Protein AF-D1C3E7-F1 (afdb_monomer)

Structure (mmCIF, N/CA/C/O backbone):
data_AF-D1C3E7-F1
#
_entry.id   AF-D1C3E7-F1
#
loop_
_atom_site.group_PDB
_atom_site.id
_atom_site.type_symbol
_atom_site.label_atom_id
_atom_site.label_alt_id
_atom_site.label_comp_id
_atom_site.label_asym_id
_atom_site.label_entity_id
_atom_site.label_seq_id
_atom_site.pdbx_PDB_ins_code
_atom_site.Cartn_x
_atom_site.Cartn_y
_atom_site.Cartn_z
_atom_site.occupancy
_atom_site.B_iso_or_equiv
_atom_site.auth_seq_id
_atom_site.auth_comp_id
_atom_site.auth_asym_id
_atom_site.auth_atom_id
_atom_site.pdbx_PDB_model_num
ATOM 1 N N . MET A 1 1 ? 7.429 12.723 12.703 1.00 44.47 1 MET A N 1
ATOM 2 C CA . MET A 1 1 ? 6.409 11.827 13.281 1.00 44.47 1 MET A CA 1
ATOM 3 C C . MET A 1 1 ? 7.033 10.472 13.058 1.00 44.47 1 MET A C 1
ATOM 5 O O . MET A 1 1 ? 6.760 9.861 12.040 1.00 44.47 1 MET A O 1
ATOM 9 N N . ASP A 1 2 ? 8.025 10.147 13.886 1.00 43.97 2 ASP A N 1
ATOM 10 C CA . ASP A 1 2 ? 9.050 9.156 13.545 1.00 43.97 2 ASP A CA 1
ATOM 11 C C . ASP A 1 2 ? 9.026 8.100 14.650 1.00 43.97 2 ASP A C 1
ATOM 13 O O . ASP A 1 2 ? 9.839 8.122 15.572 1.00 43.97 2 ASP A O 1
ATOM 17 N N . ASP A 1 3 ? 8.005 7.246 14.600 1.00 56.59 3 ASP A N 1
ATOM 18 C CA . ASP A 1 3 ? 8.094 5.938 15.242 1.00 56.59 3 ASP A CA 1
ATOM 19 C C . ASP A 1 3 ? 9.006 5.049 14.389 1.00 56.59 3 ASP A C 1
ATOM 21 O O . ASP A 1 3 ? 9.203 5.308 13.197 1.00 56.59 3 ASP A O 1
ATOM 25 N N . ALA A 1 4 ? 9.618 4.042 15.017 1.00 61.97 4 ALA A N 1
ATOM 26 C CA . ALA A 1 4 ? 10.512 3.129 14.318 1.00 61.97 4 ALA A CA 1
ATOM 27 C C . ALA A 1 4 ? 9.782 2.490 13.117 1.00 61.97 4 ALA A C 1
ATOM 29 O O . ALA A 1 4 ? 8.613 2.115 13.261 1.00 61.97 4 ALA A O 1
ATOM 30 N N . PRO A 1 5 ? 10.441 2.387 11.948 1.00 69.69 5 PRO A N 1
ATOM 31 C CA . PRO A 1 5 ? 9.858 1.722 10.791 1.00 69.69 5 PRO A CA 1
ATOM 32 C C . PRO A 1 5 ? 9.530 0.267 11.133 1.00 69.69 5 PRO A C 1
ATOM 34 O O . PRO A 1 5 ? 10.167 -0.323 12.009 1.00 69.69 5 PRO A O 1
ATOM 37 N N . TYR A 1 6 ? 8.540 -0.299 10.441 1.00 81.50 6 TYR A N 1
ATOM 38 C CA . TYR A 1 6 ? 8.196 -1.711 10.598 1.00 81.50 6 TYR A CA 1
ATOM 39 C C . TYR A 1 6 ? 9.412 -2.611 10.371 1.00 81.50 6 TYR A C 1
ATOM 41 O O . TYR A 1 6 ? 10.232 -2.344 9.489 1.00 81.50 6 TYR A O 1
ATOM 49 N N . GLU A 1 7 ? 9.498 -3.709 11.117 1.00 88.69 7 GLU A N 1
ATOM 50 C CA . GLU A 1 7 ? 10.435 -4.779 10.775 1.00 88.69 7 GLU A CA 1
ATOM 51 C C . GLU A 1 7 ? 9.904 -5.604 9.588 1.00 88.69 7 GLU A C 1
ATOM 53 O O . GLU A 1 7 ? 8.696 -5.679 9.335 1.00 88.69 7 GLU A O 1
ATOM 58 N N . ASP A 1 8 ? 10.807 -6.235 8.833 1.00 90.94 8 ASP A N 1
ATOM 59 C CA . ASP A 1 8 ? 10.423 -7.097 7.712 1.00 90.94 8 ASP A CA 1
ATOM 60 C C . ASP A 1 8 ? 9.495 -8.232 8.180 1.00 90.94 8 ASP A C 1
ATOM 62 O O . ASP A 1 8 ? 9.775 -8.939 9.151 1.00 90.94 8 ASP A O 1
ATOM 66 N N . GLY A 1 9 ? 8.365 -8.401 7.493 1.00 91.12 9 GLY A N 1
ATOM 67 C CA . GLY A 1 9 ? 7.331 -9.371 7.848 1.00 91.12 9 GLY A CA 1
ATOM 68 C C . GLY A 1 9 ? 6.384 -8.936 8.973 1.00 91.12 9 GLY A C 1
ATOM 69 O O . GLY A 1 9 ? 5.426 -9.663 9.251 1.00 91.12 9 GLY A O 1
ATOM 70 N N . GLU A 1 10 ? 6.581 -7.771 9.597 1.00 92.69 10 GLU A N 1
ATOM 71 C CA . GLU A 1 10 ? 5.686 -7.286 10.649 1.00 92.69 10 GLU A CA 1
ATOM 72 C C . GLU A 1 10 ? 4.284 -6.968 10.088 1.00 92.69 10 GLU A C 1
ATOM 74 O O . GLU A 1 10 ? 4.160 -6.399 8.998 1.00 92.69 10 GLU A O 1
ATOM 79 N N . PRO A 1 11 ? 3.191 -7.317 10.793 1.00 93.69 11 PRO A N 1
ATOM 80 C CA . PRO A 1 11 ? 1.844 -6.931 10.387 1.00 93.69 11 PRO A CA 1
ATOM 81 C C . PRO A 1 11 ? 1.675 -5.408 10.343 1.00 93.69 11 PRO A C 1
ATOM 83 O O . PRO A 1 11 ? 1.891 -4.718 11.343 1.00 93.69 11 PRO A O 1
ATOM 86 N N . VAL A 1 12 ? 1.174 -4.892 9.217 1.00 91.88 12 VAL A N 1
ATOM 87 C CA . VAL A 1 12 ? 0.862 -3.466 9.049 1.00 91.88 12 VAL A CA 1
ATOM 88 C C . VAL A 1 12 ? -0.385 -3.124 9.860 1.00 91.88 12 VAL A C 1
ATOM 90 O O . VAL A 1 12 ? -1.517 -3.182 9.382 1.00 91.88 12 VAL A O 1
ATOM 93 N N . SER A 1 13 ? -0.170 -2.821 11.132 1.00 89.62 13 SER A N 1
ATOM 94 C CA . SER A 1 13 ? -1.194 -2.638 12.159 1.00 89.62 13 SER A CA 1
ATOM 95 C C . SER A 1 13 ? -1.418 -1.178 12.562 1.00 89.62 13 SER A C 1
ATOM 97 O O . SER A 1 13 ? -2.257 -0.918 13.415 1.00 89.62 13 SER A O 1
ATOM 99 N N . TRP A 1 14 ? -0.717 -0.211 11.972 1.00 86.12 14 TRP A N 1
ATOM 100 C CA . TRP A 1 14 ? -0.861 1.206 12.287 1.00 86.12 14 TRP A CA 1
ATOM 101 C C . TRP A 1 14 ? -2.133 1.772 11.663 1.00 86.12 14 TRP A C 1
ATOM 103 O O . TRP A 1 14 ? -2.460 1.505 10.505 1.00 86.12 14 TRP A O 1
ATOM 113 N N . TYR A 1 15 ? -2.827 2.598 12.437 1.00 85.06 15 TYR A N 1
ATOM 114 C CA . TYR A 1 15 ? -4.066 3.258 12.059 1.00 85.06 15 TYR A CA 1
ATOM 115 C C . TYR A 1 15 ? -3.946 4.757 12.223 1.00 85.06 15 TYR A C 1
ATOM 117 O O . TYR A 1 15 ? -3.524 5.254 13.262 1.00 85.06 15 TYR A O 1
ATOM 125 N N . LEU A 1 16 ? -4.422 5.483 11.227 1.00 82.31 16 LEU A N 1
ATOM 126 C CA . LEU A 1 16 ? -4.525 6.925 11.279 1.00 82.31 16 LEU A CA 1
ATOM 127 C C . LEU A 1 16 ? -5.990 7.295 11.580 1.00 82.31 16 LEU A C 1
ATOM 129 O O . LEU A 1 16 ? -6.882 7.082 10.755 1.00 82.31 16 LEU A O 1
ATOM 133 N N . VAL A 1 17 ? -6.250 7.809 12.789 1.00 75.38 17 VAL A N 1
ATOM 134 C CA . VAL A 1 17 ? -7.606 8.059 13.316 1.00 75.38 17 VAL A CA 1
ATOM 135 C C . VAL A 1 17 ? -7.853 9.517 13.685 1.00 75.38 17 VAL A C 1
ATOM 137 O O . VAL A 1 17 ? -6.964 10.229 14.158 1.00 75.38 17 VAL A O 1
ATOM 140 N N . LYS A 1 18 ? -9.096 9.975 13.483 1.00 68.38 18 LYS A N 1
ATOM 141 C CA . LYS A 1 18 ? -9.523 11.312 13.901 1.00 68.38 18 LYS A CA 1
ATOM 142 C C . LYS A 1 18 ? -9.995 11.208 15.338 1.00 68.38 18 LYS A C 1
ATOM 144 O O . LYS A 1 18 ? -11.033 10.603 15.594 1.00 68.38 18 LYS A O 1
ATOM 149 N N . ILE A 1 19 ? -9.253 11.799 16.265 1.00 65.31 19 ILE A N 1
ATOM 150 C CA . ILE A 1 19 ? -9.729 11.929 17.639 1.00 65.31 19 ILE A CA 1
ATOM 151 C C . ILE A 1 19 ? -10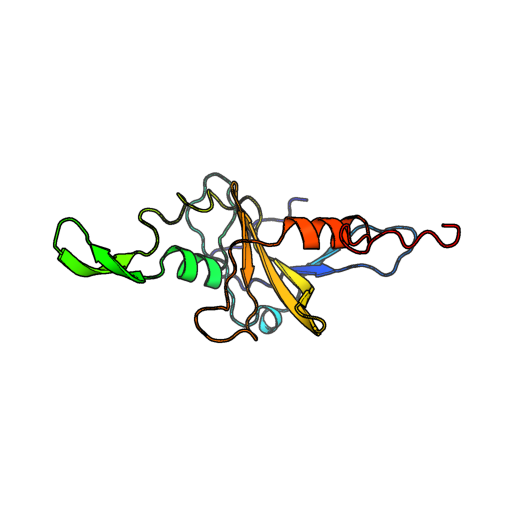.820 13.004 17.632 1.00 65.31 19 ILE A C 1
ATOM 153 O O . ILE A 1 19 ? -10.645 14.076 17.055 1.00 65.31 19 ILE A O 1
ATOM 157 N N . SER A 1 20 ? -11.977 12.711 18.224 1.00 58.59 20 SER A N 1
ATOM 158 C CA . SER A 1 20 ? -13.117 13.633 18.318 1.00 58.59 20 SER A CA 1
ATOM 159 C C . SER A 1 20 ? -12.897 14.716 19.383 1.00 58.59 20 SER A C 1
ATOM 161 O O . SER A 1 20 ? -13.806 15.023 20.152 1.00 58.59 20 SER A O 1
ATOM 163 N N . ASP A 1 21 ? -11.681 15.249 19.467 1.00 62.84 21 ASP A N 1
ATOM 164 C CA . ASP A 1 21 ? -11.326 16.360 20.336 1.00 62.84 21 ASP A CA 1
ATOM 165 C C . ASP A 1 21 ? -11.339 17.650 19.497 1.00 62.84 21 ASP A C 1
ATOM 167 O O . ASP A 1 21 ? -10.483 17.826 18.627 1.00 62.84 21 ASP A O 1
ATOM 171 N N . PRO A 1 22 ? -12.293 18.571 19.727 1.00 58.25 22 PRO A N 1
ATOM 172 C CA . PRO A 1 22 ? -12.361 19.839 19.003 1.00 58.25 22 PRO A CA 1
ATOM 173 C C . PRO A 1 22 ? -11.110 20.712 19.174 1.00 58.25 22 PRO A C 1
ATOM 175 O O . PRO A 1 22 ? -10.862 21.582 18.341 1.00 58.25 22 PRO A O 1
ATOM 178 N N . SER A 1 23 ? -10.334 20.504 20.243 1.00 62.72 23 SER A N 1
ATOM 179 C CA . SER A 1 23 ? -9.096 21.237 20.523 1.00 62.72 23 SER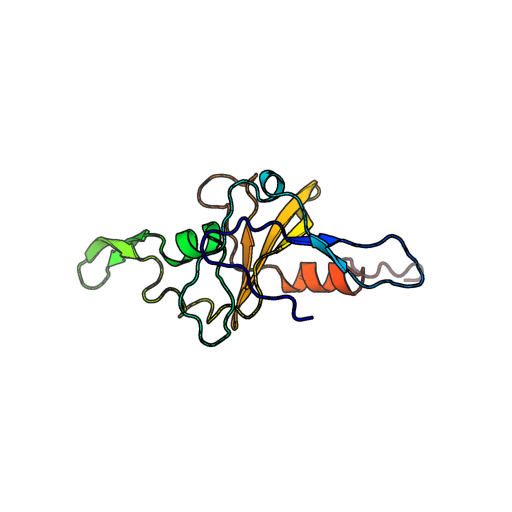 A CA 1
ATOM 180 C C . SER A 1 23 ? -7.866 20.640 19.832 1.00 62.72 23 SER A C 1
ATOM 182 O O . SER A 1 23 ? -6.853 21.324 19.690 1.00 62.72 23 SER A O 1
ATOM 184 N N . ASN A 1 24 ? -7.973 19.404 19.336 1.00 57.16 24 ASN A N 1
ATOM 185 C CA . ASN A 1 24 ? -6.938 18.729 18.567 1.00 57.16 24 ASN A CA 1
ATOM 186 C C . ASN A 1 24 ? -7.522 18.198 17.246 1.00 57.16 24 ASN A C 1
ATOM 188 O O . ASN A 1 24 ? -7.833 17.012 17.123 1.00 57.16 24 ASN A O 1
ATOM 192 N N . PRO A 1 25 ? -7.654 19.058 16.219 1.00 56.34 25 PRO A N 1
ATOM 193 C CA . PRO A 1 25 ? -8.181 18.655 14.918 1.00 56.34 25 PRO A CA 1
ATOM 194 C C . PRO A 1 25 ? -7.211 17.756 14.132 1.00 56.34 25 PRO A C 1
ATOM 196 O O . PRO A 1 25 ? -7.487 17.421 12.977 1.00 56.34 25 PRO A O 1
ATOM 199 N N . HIS A 1 26 ? -6.055 17.400 14.702 1.00 61.25 26 HIS A N 1
ATOM 200 C CA . HIS A 1 26 ? -5.059 16.589 14.029 1.00 61.25 26 HIS A CA 1
ATOM 201 C C . HIS A 1 26 ? -5.367 15.102 14.157 1.00 61.25 26 HIS A C 1
ATOM 203 O O . HIS A 1 26 ? -5.743 14.567 15.198 1.00 61.25 26 HIS A O 1
ATOM 209 N N . MET A 1 27 ? -5.189 14.427 13.033 1.00 67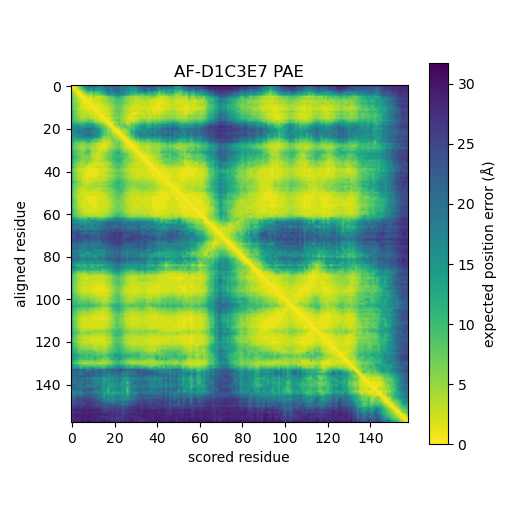.00 27 MET A N 1
ATOM 210 C CA . MET A 1 27 ? -5.253 12.985 12.956 1.00 67.00 27 MET A CA 1
ATOM 211 C C . MET A 1 27 ? -4.081 12.384 13.735 1.00 67.00 27 MET A C 1
ATOM 213 O O . MET A 1 27 ? -2.956 12.877 13.647 1.00 67.00 27 MET A O 1
ATOM 217 N N . THR A 1 28 ? -4.353 11.330 14.491 1.00 74.19 28 THR A N 1
ATOM 218 C CA . THR A 1 28 ? -3.375 10.677 15.359 1.00 74.19 28 THR A CA 1
ATOM 219 C C . THR A 1 28 ? -3.112 9.269 14.856 1.00 74.19 28 THR A C 1
ATOM 221 O O . THR A 1 28 ? -4.044 8.556 14.485 1.00 74.19 28 THR A O 1
ATOM 224 N N . MET A 1 29 ? -1.841 8.881 14.841 1.00 75.56 29 MET A N 1
ATOM 225 C CA . MET A 1 29 ? -1.445 7.499 14.605 1.00 75.56 29 MET A CA 1
ATOM 226 C C . MET A 1 29 ? -1.663 6.691 15.882 1.00 75.56 29 MET A C 1
ATOM 228 O O . MET A 1 29 ? -1.239 7.107 16.959 1.00 75.56 29 MET A O 1
ATOM 232 N N . ILE A 1 30 ? -2.339 5.555 15.766 1.00 81.50 30 ILE A N 1
ATOM 233 C CA . ILE A 1 30 ? -2.545 4.595 16.850 1.00 81.50 30 ILE A CA 1
ATOM 234 C C . ILE A 1 30 ? -2.150 3.203 16.369 1.00 81.50 30 ILE A C 1
ATOM 236 O O . ILE A 1 30 ? -2.398 2.846 15.215 1.00 81.50 30 ILE A O 1
ATOM 240 N N . SER A 1 31 ? -1.547 2.408 17.245 1.00 80.44 31 SER A N 1
ATOM 241 C CA . SER A 1 31 ? -1.260 1.012 16.940 1.00 80.44 31 SER A CA 1
ATOM 242 C C . SER A 1 31 ? -2.534 0.184 17.091 1.00 80.44 31 SER A C 1
ATOM 244 O O . SER A 1 31 ? -3.300 0.331 18.047 1.00 80.44 31 SER A O 1
ATOM 246 N N . GLY A 1 32 ? -2.793 -0.659 16.101 1.00 80.38 32 GLY A N 1
ATOM 247 C CA . GLY A 1 32 ? -3.844 -1.662 16.118 1.00 80.38 32 GLY A CA 1
ATOM 248 C C . GLY A 1 32 ? -3.320 -3.026 16.558 1.00 80.38 32 GLY A C 1
ATOM 249 O O . GLY A 1 32 ? -2.175 -3.200 16.965 1.00 80.38 32 GLY A O 1
ATOM 250 N N . THR A 1 33 ? -4.188 -4.021 16.450 1.00 82.19 33 THR A N 1
ATOM 251 C CA . THR A 1 33 ? -3.843 -5.437 16.624 1.00 82.19 33 THR A CA 1
ATOM 252 C C . THR A 1 33 ? -3.393 -6.049 15.291 1.00 82.19 33 THR A C 1
ATOM 254 O O . THR A 1 33 ? -3.841 -5.598 14.235 1.00 82.19 33 THR A O 1
ATOM 257 N N . PRO A 1 34 ? -2.564 -7.107 15.299 1.00 78.88 34 PRO A N 1
ATOM 258 C CA . PRO A 1 34 ? -2.157 -7.807 14.078 1.00 78.88 34 PRO A CA 1
ATOM 259 C C . PRO A 1 34 ? -3.318 -8.268 13.187 1.00 78.88 34 PRO A C 1
ATOM 261 O O . PRO A 1 34 ? -3.252 -8.119 11.971 1.00 78.88 34 PRO A O 1
ATOM 264 N N . ASP A 1 35 ? -4.423 -8.746 13.768 1.00 81.06 35 ASP A N 1
ATOM 265 C CA . ASP A 1 35 ? -5.603 -9.194 13.008 1.00 81.06 35 ASP A CA 1
ATOM 266 C C . ASP A 1 35 ? -6.232 -8.064 12.181 1.00 81.06 35 ASP A C 1
ATOM 268 O O . ASP A 1 35 ? -6.819 -8.275 11.116 1.00 81.06 35 ASP A O 1
ATOM 272 N N . GLN A 1 36 ? -6.079 -6.827 12.649 1.00 82.06 36 GLN A N 1
ATOM 273 C CA . GLN A 1 36 ? -6.557 -5.645 11.953 1.00 82.06 36 GLN A CA 1
ATOM 274 C C . GLN A 1 36 ? -5.678 -5.274 10.751 1.00 82.06 36 GLN A C 1
ATOM 276 O O . GLN A 1 36 ? -6.123 -4.472 9.935 1.00 82.06 36 GLN A O 1
ATOM 281 N N . ALA A 1 37 ? -4.493 -5.870 10.587 1.00 84.06 37 ALA A N 1
ATOM 282 C CA . ALA A 1 37 ? -3.660 -5.696 9.398 1.00 84.06 37 ALA A CA 1
ATOM 283 C C . ALA A 1 37 ? -4.232 -6.393 8.152 1.00 84.06 37 ALA A C 1
ATOM 285 O O . ALA A 1 37 ? -3.702 -6.225 7.060 1.00 84.06 37 ALA A O 1
ATOM 286 N N . GLN A 1 38 ? -5.299 -7.193 8.293 1.00 89.06 38 GLN A N 1
ATOM 287 C CA . GLN A 1 38 ? -5.956 -7.905 7.187 1.00 89.06 38 GLN A CA 1
ATOM 288 C C . GLN A 1 38 ? -4.992 -8.770 6.351 1.00 89.06 38 GLN A C 1
ATOM 290 O O . GLN A 1 38 ? -5.152 -8.905 5.140 1.00 89.06 38 GLN A O 1
ATOM 295 N N . GLY A 1 39 ? -3.978 -9.342 7.007 1.00 90.38 39 GLY A N 1
ATOM 296 C CA . GLY A 1 39 ? -2.945 -10.158 6.366 1.00 90.38 39 GLY A CA 1
ATOM 297 C C . GLY A 1 39 ? -1.863 -9.365 5.627 1.00 90.38 39 GLY A C 1
ATOM 298 O O . GLY A 1 39 ? -0.972 -9.979 5.050 1.00 90.38 39 GLY A O 1
ATOM 299 N N . VAL A 1 40 ? -1.906 -8.030 5.648 1.00 93.38 40 VAL A N 1
ATOM 300 C CA . VAL A 1 40 ? -0.861 -7.189 5.059 1.00 93.38 40 VAL A CA 1
ATOM 301 C C . VAL A 1 40 ? 0.336 -7.119 6.003 1.00 93.38 40 VAL A C 1
ATOM 303 O O . VAL A 1 40 ? 0.219 -6.659 7.138 1.00 93.38 40 VAL A O 1
ATOM 306 N N . THR A 1 41 ? 1.499 -7.532 5.513 1.00 95.38 41 THR A N 1
ATOM 307 C CA . THR A 1 41 ? 2.791 -7.385 6.198 1.00 95.38 41 THR A CA 1
ATOM 308 C C . THR A 1 41 ? 3.657 -6.308 5.553 1.00 95.38 41 THR A C 1
ATOM 310 O O . THR A 1 41 ? 3.437 -5.939 4.394 1.00 95.38 41 THR A O 1
ATOM 313 N N . ALA A 1 42 ? 4.627 -5.799 6.303 1.00 93.88 42 ALA A N 1
ATOM 314 C CA . ALA A 1 42 ? 5.701 -4.949 5.818 1.00 93.88 42 ALA A CA 1
ATOM 315 C C . ALA A 1 42 ? 6.768 -5.782 5.089 1.00 93.88 42 ALA A C 1
ATOM 317 O O . ALA A 1 42 ? 7.003 -6.940 5.433 1.00 93.88 42 ALA A O 1
ATOM 318 N N . VAL A 1 43 ? 7.385 -5.193 4.068 1.00 93.75 43 VAL A N 1
ATOM 319 C CA . VAL A 1 43 ? 8.472 -5.781 3.278 1.00 93.75 43 VAL A CA 1
ATOM 320 C C . VAL A 1 43 ? 9.645 -4.810 3.281 1.00 93.75 43 VAL A C 1
ATOM 322 O O . VAL A 1 43 ? 9.509 -3.678 2.802 1.00 93.75 43 VAL A O 1
ATOM 325 N N . ASP A 1 44 ? 10.799 -5.236 3.786 1.00 91.88 44 ASP A N 1
ATOM 326 C CA . ASP A 1 44 ? 12.038 -4.474 3.649 1.00 91.88 44 ASP A CA 1
ATOM 327 C C . ASP A 1 44 ? 12.585 -4.627 2.224 1.00 91.88 44 ASP A C 1
ATOM 329 O O . ASP A 1 44 ? 13.032 -5.689 1.788 1.00 91.88 44 ASP A O 1
ATOM 333 N N . VAL A 1 45 ? 12.526 -3.531 1.472 1.00 88.38 45 VAL A N 1
ATOM 334 C CA . VAL A 1 45 ? 13.005 -3.458 0.086 1.00 88.38 45 VAL A CA 1
ATOM 335 C C . VAL A 1 45 ? 14.419 -2.874 -0.017 1.00 88.38 45 VAL A C 1
ATOM 337 O O . VAL A 1 45 ? 14.890 -2.604 -1.123 1.00 88.38 45 VAL A O 1
ATOM 340 N N . GLY A 1 46 ? 15.086 -2.626 1.115 1.00 86.25 46 GLY A N 1
ATOM 341 C CA . GLY A 1 46 ? 16.384 -1.960 1.180 1.00 86.25 46 GLY A CA 1
ATOM 342 C C . GLY A 1 46 ? 16.323 -0.496 0.740 1.00 86.25 46 GLY A C 1
ATOM 343 O O . GLY A 1 46 ? 17.265 0.002 0.118 1.00 86.25 46 GLY A O 1
ATOM 344 N N . ALA A 1 47 ? 15.203 0.191 0.996 1.00 85.62 47 ALA A N 1
ATOM 345 C CA . ALA A 1 47 ? 15.019 1.578 0.584 1.00 85.62 47 ALA A CA 1
ATOM 346 C C . ALA A 1 47 ? 15.995 2.515 1.331 1.00 85.62 47 ALA A C 1
ATOM 348 O O . ALA A 1 47 ? 16.089 2.439 2.557 1.00 85.62 47 ALA A O 1
ATOM 349 N N . PRO A 1 48 ? 16.659 3.471 0.648 1.00 85.19 48 PRO A N 1
ATOM 350 C CA . PRO A 1 48 ? 17.522 4.464 1.304 1.00 85.19 48 PRO A CA 1
ATOM 351 C C . PRO A 1 48 ? 16.793 5.373 2.303 1.00 85.19 48 PRO A C 1
ATOM 353 O O . PRO A 1 48 ? 17.425 6.028 3.122 1.00 85.19 48 PRO A O 1
ATOM 356 N N . THR A 1 49 ? 15.468 5.445 2.204 1.00 82.31 49 THR A N 1
ATOM 357 C CA . THR A 1 49 ? 14.589 6.182 3.116 1.00 82.31 49 THR A CA 1
ATOM 358 C C . THR A 1 49 ? 14.292 5.416 4.406 1.00 82.31 49 THR A C 1
ATOM 360 O O . THR A 1 49 ? 13.663 5.976 5.295 1.00 82.31 49 THR A O 1
ATOM 363 N N . HIS A 1 50 ? 14.741 4.159 4.513 1.00 86.12 50 HIS A N 1
ATOM 364 C CA . HIS A 1 50 ? 14.531 3.267 5.656 1.00 86.12 50 HIS A CA 1
ATOM 365 C C . HIS A 1 50 ? 13.061 2.949 5.971 1.00 86.12 50 HIS A C 1
ATOM 367 O O . HIS A 1 50 ? 12.764 2.464 7.058 1.00 86.12 50 HIS A O 1
ATOM 373 N N . HIS A 1 51 ? 12.153 3.177 5.018 1.00 88.88 51 HIS A N 1
ATOM 374 C CA . HIS A 1 51 ? 10.765 2.734 5.113 1.00 88.88 51 HIS A CA 1
ATOM 375 C C . HIS A 1 51 ? 10.568 1.389 4.424 1.00 88.88 51 HIS A C 1
ATOM 377 O O . HIS A 1 51 ? 11.147 1.115 3.365 1.00 88.88 51 HIS A O 1
ATOM 383 N N . THR A 1 52 ? 9.687 0.582 4.999 1.00 92.56 52 THR A N 1
ATOM 384 C CA . THR A 1 52 ? 9.225 -0.667 4.388 1.00 92.56 52 THR A CA 1
ATOM 385 C C . THR A 1 52 ? 8.209 -0.390 3.285 1.00 92.56 52 THR A C 1
ATOM 387 O O . THR A 1 52 ? 7.735 0.732 3.125 1.00 92.56 52 THR A O 1
ATOM 390 N N . VAL A 1 53 ? 7.842 -1.402 2.501 1.00 92.69 53 VAL A N 1
ATOM 391 C CA . VAL A 1 53 ? 6.709 -1.358 1.563 1.00 92.69 53 VAL A CA 1
ATOM 392 C C . VAL A 1 53 ? 5.664 -2.368 2.015 1.00 92.69 53 VAL A C 1
ATOM 394 O O . VAL A 1 53 ? 6.010 -3.493 2.357 1.00 92.69 53 VAL A O 1
ATOM 397 N N . ALA A 1 54 ? 4.378 -2.015 2.005 1.00 94.56 54 ALA A N 1
ATOM 398 C CA . ALA A 1 54 ? 3.350 -3.017 2.282 1.00 94.56 54 ALA A CA 1
ATOM 399 C C . ALA A 1 54 ? 3.384 -4.135 1.228 1.00 94.56 54 ALA A C 1
ATOM 401 O O . ALA A 1 54 ? 3.410 -3.857 0.030 1.00 94.56 54 ALA A O 1
ATOM 402 N N . SER A 1 55 ? 3.300 -5.389 1.663 1.00 94.50 55 SER A N 1
ATOM 403 C CA . SER A 1 55 ? 3.269 -6.600 0.824 1.00 94.50 55 SER A CA 1
ATOM 404 C C . SER A 1 55 ? 2.353 -6.477 -0.394 1.00 94.50 55 SER A C 1
ATOM 406 O O . SER A 1 55 ? 2.796 -6.704 -1.514 1.00 94.50 55 SER A O 1
ATOM 408 N N . VAL A 1 56 ? 1.118 -6.005 -0.214 1.00 93.44 56 VAL A N 1
ATOM 409 C CA . VAL A 1 56 ? 0.155 -5.800 -1.315 1.00 93.44 56 VAL A CA 1
ATOM 410 C C . VAL A 1 56 ? 0.614 -4.764 -2.349 1.00 93.44 56 VAL A C 1
ATOM 412 O O . VAL A 1 56 ? 0.330 -4.899 -3.539 1.00 93.44 56 VAL A O 1
ATOM 415 N N . PHE A 1 57 ? 1.346 -3.731 -1.927 1.00 91.62 57 PHE A N 1
ATOM 416 C CA . PHE A 1 57 ? 1.939 -2.751 -2.838 1.00 91.62 57 PHE A CA 1
ATOM 417 C C . PHE A 1 57 ? 3.195 -3.302 -3.500 1.00 91.62 57 PHE A C 1
ATOM 419 O O . PHE A 1 57 ? 3.390 -3.087 -4.693 1.00 91.62 57 PHE A O 1
ATOM 426 N N . TRP A 1 58 ? 4.007 -4.062 -2.768 1.00 90.50 58 TRP A N 1
ATOM 427 C CA . TRP A 1 58 ? 5.173 -4.737 -3.322 1.00 90.50 58 TRP A CA 1
ATOM 428 C C . TRP A 1 58 ? 4.783 -5.744 -4.411 1.00 90.50 58 TRP A C 1
ATOM 430 O O . TRP A 1 58 ? 5.361 -5.729 -5.498 1.00 90.50 58 TRP A O 1
ATOM 440 N N . GLU A 1 59 ? 3.756 -6.559 -4.170 1.00 89.12 59 GLU A N 1
ATOM 441 C CA . GLU A 1 59 ? 3.169 -7.467 -5.161 1.00 89.12 59 GLU A CA 1
ATOM 442 C C . GLU A 1 59 ? 2.660 -6.705 -6.385 1.00 89.12 59 GLU A C 1
ATOM 444 O O . GLU A 1 59 ? 2.969 -7.072 -7.518 1.00 89.12 59 GLU A O 1
ATOM 449 N N . PHE A 1 60 ? 1.941 -5.599 -6.174 1.00 85.56 60 PHE A N 1
ATOM 450 C CA . PHE A 1 60 ? 1.454 -4.753 -7.260 1.00 85.56 60 PHE A CA 1
ATOM 451 C C . PHE A 1 60 ? 2.593 -4.150 -8.098 1.00 85.56 60 PHE A C 1
ATOM 453 O O . PHE A 1 60 ? 2.547 -4.191 -9.328 1.00 85.56 60 PHE A O 1
ATOM 460 N N . MET A 1 61 ? 3.647 -3.638 -7.463 1.00 83.50 61 MET A N 1
ATOM 461 C CA . MET A 1 61 ? 4.815 -3.072 -8.148 1.00 83.50 61 MET A CA 1
ATOM 462 C C . MET A 1 61 ? 5.622 -4.131 -8.915 1.00 83.50 61 MET A C 1
ATOM 464 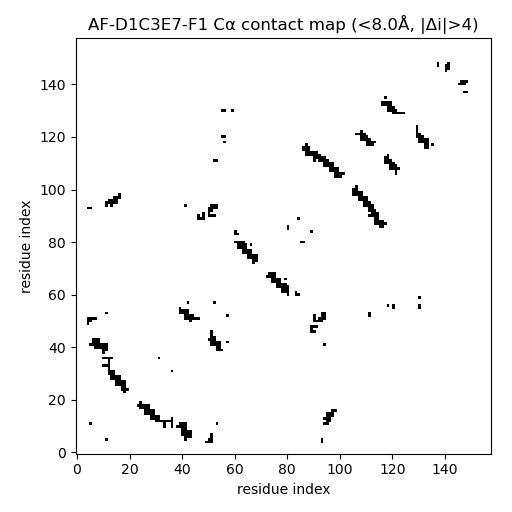O O . MET A 1 61 ? 6.292 -3.803 -9.893 1.00 83.50 61 MET A O 1
ATOM 468 N N . ASN A 1 62 ? 5.543 -5.398 -8.500 1.00 81.75 62 ASN A N 1
ATOM 469 C CA . ASN A 1 62 ? 6.182 -6.537 -9.166 1.00 81.75 62 ASN A CA 1
ATOM 470 C C . ASN A 1 62 ? 5.225 -7.329 -10.074 1.00 81.75 62 ASN A C 1
ATOM 472 O O . ASN A 1 62 ? 5.607 -8.381 -10.598 1.00 81.75 62 ASN A O 1
ATOM 476 N N . SER A 1 63 ? 3.998 -6.839 -10.269 1.00 78.88 63 SER A N 1
ATOM 477 C CA . SER A 1 63 ? 2.991 -7.530 -11.069 1.00 78.88 63 SER A CA 1
ATOM 478 C C . SER A 1 63 ? 3.419 -7.670 -12.532 1.00 78.88 63 SER A C 1
ATOM 480 O O . SER A 1 63 ? 4.090 -6.813 -13.121 1.00 78.88 63 SER A O 1
ATOM 482 N N . ARG A 1 64 ? 3.039 -8.807 -13.111 1.00 68.69 64 ARG A N 1
ATOM 483 C CA . ARG A 1 64 ? 3.242 -9.142 -14.520 1.00 68.69 64 ARG A CA 1
ATOM 484 C C . ARG A 1 64 ? 1.900 -9.188 -15.223 1.00 68.69 64 ARG A C 1
ATOM 486 O O . ARG A 1 64 ? 0.873 -9.432 -14.588 1.00 68.69 64 ARG A O 1
ATOM 493 N N . GLY A 1 65 ? 1.919 -8.944 -16.518 1.00 66.31 65 GLY A N 1
ATOM 494 C CA . GLY A 1 65 ? 0.746 -9.082 -17.350 1.00 66.31 65 GLY A CA 1
ATOM 495 C C . GLY A 1 65 ? 1.118 -9.157 -18.815 1.00 66.31 65 GLY A C 1
ATOM 496 O O . GLY A 1 65 ? 2.258 -8.928 -19.217 1.00 66.31 65 GLY A O 1
ATOM 497 N N . THR A 1 66 ? 0.115 -9.471 -19.622 1.00 63.50 66 THR A N 1
ATOM 498 C CA . THR A 1 66 ? 0.277 -9.534 -21.066 1.00 63.50 66 THR A CA 1
ATOM 499 C C . THR A 1 66 ? 0.465 -8.126 -21.624 1.00 63.50 66 THR A C 1
ATOM 501 O O . THR A 1 66 ? -0.467 -7.322 -21.638 1.00 63.50 66 THR A O 1
ATOM 504 N N . LEU A 1 67 ? 1.675 -7.838 -22.088 1.00 62.03 67 LEU A N 1
ATOM 505 C CA . LEU A 1 67 ? 2.022 -6.632 -22.825 1.00 62.03 67 LEU A CA 1
ATOM 506 C C . LEU A 1 67 ? 2.094 -6.963 -24.316 1.00 62.03 67 LEU A C 1
ATOM 508 O O . LEU A 1 67 ? 2.405 -8.087 -24.707 1.00 62.03 67 LEU A O 1
ATOM 512 N N . TYR A 1 68 ? 1.781 -5.985 -25.157 1.00 57.22 68 TYR A N 1
ATOM 513 C CA . TYR A 1 68 ? 2.018 -6.103 -26.590 1.00 57.22 68 TYR A CA 1
ATOM 514 C C . TYR A 1 68 ? 3.423 -5.575 -26.895 1.00 57.22 68 TYR A C 1
ATOM 516 O O . TYR A 1 68 ? 3.721 -4.418 -26.596 1.00 57.22 68 TYR A O 1
ATOM 524 N N . ASP A 1 69 ? 4.286 -6.434 -27.434 1.00 66.19 69 ASP A N 1
ATOM 525 C CA . ASP A 1 69 ? 5.630 -6.074 -27.882 1.00 66.19 69 ASP A CA 1
ATOM 526 C C . ASP A 1 69 ? 5.574 -5.680 -29.364 1.00 66.19 69 ASP A C 1
ATOM 528 O O . ASP A 1 69 ? 5.419 -6.532 -30.241 1.00 66.19 69 ASP A O 1
ATOM 532 N N . GLU A 1 70 ? 5.701 -4.381 -29.643 1.00 59.56 70 GLU A N 1
ATOM 533 C CA . GLU A 1 70 ? 5.685 -3.845 -31.011 1.00 59.56 70 GLU A CA 1
ATOM 534 C C . GLU A 1 70 ? 6.906 -4.272 -31.845 1.00 59.56 70 GLU A C 1
ATOM 536 O O . GLU A 1 70 ? 6.826 -4.308 -33.071 1.00 59.56 70 GLU A O 1
ATOM 541 N N . ALA A 1 71 ? 8.041 -4.601 -31.217 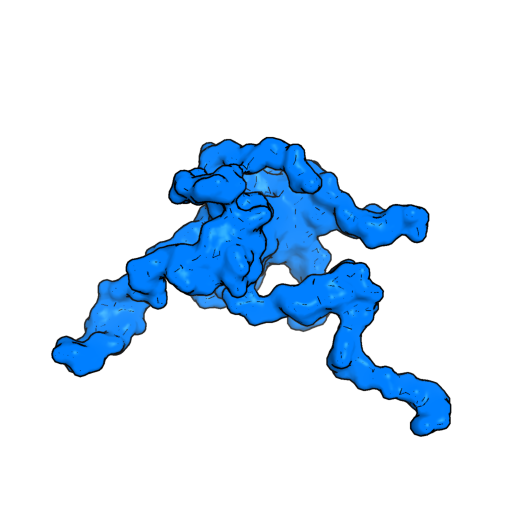1.00 70.44 71 ALA A N 1
ATOM 542 C CA . ALA A 1 71 ? 9.258 -5.005 -31.921 1.00 70.44 71 ALA A CA 1
ATOM 543 C C . ALA A 1 71 ? 9.227 -6.484 -32.332 1.00 70.44 71 ALA A C 1
ATOM 545 O O . ALA A 1 71 ? 9.823 -6.856 -33.346 1.00 70.44 71 ALA A O 1
ATOM 546 N N . ALA A 1 72 ? 8.542 -7.319 -31.550 1.00 70.62 72 ALA A N 1
ATOM 547 C CA . ALA A 1 72 ? 8.386 -8.747 -31.807 1.00 70.62 72 ALA A CA 1
ATOM 548 C C . ALA A 1 72 ? 7.017 -9.132 -32.411 1.00 70.62 72 ALA A C 1
ATOM 550 O O . ALA A 1 72 ? 6.818 -10.305 -32.722 1.00 70.62 72 ALA A O 1
ATOM 551 N N . ASP A 1 73 ? 6.100 -8.168 -32.578 1.00 74.69 73 ASP A N 1
ATOM 552 C CA . ASP A 1 73 ? 4.716 -8.336 -33.061 1.00 74.69 73 ASP A CA 1
ATOM 553 C C . ASP A 1 73 ? 3.967 -9.485 -32.361 1.00 74.69 73 ASP A C 1
ATOM 555 O O . ASP A 1 73 ? 3.312 -10.330 -32.975 1.00 74.69 73 ASP A O 1
ATOM 559 N N . GLN A 1 74 ? 4.113 -9.558 -31.038 1.00 69.38 74 GLN A N 1
ATOM 560 C CA . GLN A 1 74 ? 3.528 -10.623 -30.228 1.00 69.38 74 GLN A CA 1
ATOM 561 C C . GLN A 1 74 ? 3.113 -10.121 -28.847 1.00 69.38 74 GLN A C 1
ATOM 563 O O . GLN A 1 74 ? 3.667 -9.170 -28.296 1.00 69.38 74 GLN A O 1
ATOM 568 N N . TYR A 1 75 ? 2.141 -10.812 -28.260 1.00 70.19 75 TYR A N 1
ATOM 569 C CA . TYR A 1 75 ? 1.811 -10.653 -26.852 1.00 70.19 75 TYR A CA 1
ATOM 570 C C . TYR A 1 75 ? 2.830 -11.412 -26.002 1.00 70.19 75 TYR A C 1
ATOM 572 O O . TYR A 1 75 ? 2.982 -12.626 -26.150 1.00 70.19 75 TYR A O 1
ATOM 580 N N . VAL A 1 76 ? 3.507 -10.705 -25.104 1.00 66.94 76 VAL A N 1
ATOM 581 C CA . VAL A 1 76 ? 4.475 -11.269 -24.159 1.00 66.94 76 VAL A CA 1
ATOM 582 C C . VAL A 1 76 ? 3.946 -11.126 -22.738 1.00 66.94 76 VAL A C 1
ATOM 584 O O . VAL A 1 76 ? 3.357 -10.106 -22.385 1.00 66.94 76 VAL A O 1
ATOM 587 N N . ASP A 1 77 ? 4.129 -12.156 -21.914 1.00 67.75 77 ASP A N 1
ATOM 588 C CA . ASP A 1 77 ? 3.934 -12.023 -20.469 1.00 67.75 77 ASP A CA 1
ATOM 589 C C . ASP A 1 77 ? 5.202 -11.409 -19.874 1.00 67.75 77 ASP A C 1
ATOM 591 O O . ASP A 1 77 ? 6.245 -12.063 -19.808 1.00 67.75 77 ASP A O 1
ATOM 595 N N . ASP A 1 78 ? 5.129 -10.137 -19.495 1.00 64.75 78 ASP A N 1
ATOM 596 C CA . ASP A 1 78 ? 6.265 -9.405 -18.938 1.00 64.75 78 ASP A CA 1
ATOM 597 C C . ASP A 1 78 ? 5.823 -8.543 -17.745 1.00 64.75 78 ASP A C 1
ATOM 599 O O . ASP A 1 78 ? 4.643 -8.451 -17.391 1.00 64.75 78 ASP A O 1
ATOM 603 N N . ARG A 1 79 ? 6.783 -7.944 -17.045 1.00 62.28 79 ARG A N 1
ATOM 604 C CA . ARG A 1 79 ? 6.522 -7.032 -15.933 1.00 62.28 79 ARG A CA 1
ATOM 605 C C . ARG A 1 79 ? 5.754 -5.824 -16.445 1.00 62.28 79 ARG A C 1
ATOM 607 O O . ARG A 1 79 ? 6.222 -5.127 -17.340 1.00 62.28 79 ARG A O 1
ATOM 614 N N . LEU A 1 80 ? 4.639 -5.504 -15.787 1.00 61.28 80 LEU A N 1
ATOM 615 C CA . LEU A 1 80 ? 3.892 -4.273 -16.070 1.00 61.28 80 LEU A CA 1
ATOM 616 C C . LEU A 1 80 ? 4.746 -3.020 -15.806 1.00 61.28 80 LEU A C 1
ATOM 618 O O . LEU A 1 80 ? 4.476 -1.951 -16.349 1.00 61.28 80 LEU A O 1
ATOM 622 N N . TRP A 1 81 ? 5.807 -3.169 -15.006 1.00 62.03 81 TRP A N 1
ATOM 623 C CA . TRP A 1 81 ? 6.750 -2.118 -14.651 1.00 62.03 81 TRP A CA 1
ATOM 624 C C . TRP A 1 81 ? 8.189 -2.590 -14.898 1.00 62.03 81 TRP A C 1
ATOM 626 O O . TRP A 1 81 ? 8.676 -3.505 -14.232 1.00 62.03 81 TRP A O 1
ATOM 636 N N . ALA A 1 82 ? 8.907 -1.931 -15.815 1.00 53.50 82 ALA A N 1
ATOM 637 C CA . ALA A 1 82 ? 10.309 -2.253 -16.118 1.00 53.50 82 ALA A CA 1
ATOM 638 C C . ALA A 1 82 ? 11.236 -2.110 -14.890 1.00 53.50 82 ALA A C 1
ATOM 640 O O . ALA A 1 82 ? 12.228 -2.825 -14.756 1.00 53.50 82 ALA A O 1
ATOM 641 N N . ASN A 1 83 ? 10.890 -1.211 -13.963 1.00 62.34 83 ASN A N 1
ATOM 642 C CA . ASN A 1 83 ? 11.502 -1.102 -12.644 1.00 62.34 83 ASN A CA 1
ATOM 643 C C . ASN A 1 83 ? 10.410 -0.725 -11.618 1.00 62.34 83 ASN A C 1
ATOM 645 O O . ASN A 1 83 ? 9.724 0.279 -11.838 1.00 62.34 83 ASN A O 1
ATOM 649 N N . PRO A 1 84 ? 10.262 -1.480 -10.508 1.00 62.47 84 PRO A N 1
ATOM 650 C CA . PRO A 1 84 ? 9.238 -1.251 -9.484 1.00 62.47 84 PRO A CA 1
ATOM 651 C C . PRO A 1 84 ? 9.181 0.199 -8.988 1.00 62.47 84 PRO A C 1
ATOM 653 O O . PRO A 1 84 ? 8.104 0.754 -8.801 1.00 62.47 84 PRO A O 1
ATOM 656 N N . PHE A 1 85 ? 10.338 0.851 -8.849 1.00 65.44 85 PHE A N 1
ATOM 657 C CA . PHE A 1 85 ? 10.449 2.216 -8.333 1.00 65.44 85 PHE A CA 1
ATOM 658 C C . PHE A 1 85 ? 10.418 3.293 -9.420 1.00 65.44 85 PHE A C 1
ATOM 660 O O . PHE A 1 85 ? 10.343 4.477 -9.099 1.00 65.44 85 PHE A O 1
ATOM 667 N N . TYR A 1 86 ? 10.448 2.932 -10.705 1.00 64.81 86 TYR A N 1
ATOM 668 C CA . TYR A 1 86 ? 10.398 3.925 -11.783 1.00 64.81 86 TYR A CA 1
ATOM 669 C C . TYR A 1 86 ? 9.076 4.704 -11.774 1.00 64.81 86 TYR A C 1
ATOM 671 O O . TYR A 1 86 ? 9.064 5.915 -11.990 1.00 64.81 86 TYR A O 1
ATOM 679 N N . ALA A 1 87 ? 7.966 4.028 -11.462 1.00 64.12 87 ALA A N 1
ATOM 680 C CA . ALA A 1 87 ? 6.638 4.637 -11.451 1.00 64.12 87 ALA A CA 1
ATOM 681 C C . ALA A 1 87 ? 6.280 5.347 -10.129 1.00 64.12 87 ALA A C 1
ATOM 683 O O . ALA A 1 87 ? 5.523 6.322 -10.150 1.00 64.12 87 ALA A O 1
ATOM 684 N N . THR A 1 88 ? 6.803 4.881 -8.989 1.00 73.56 88 THR A N 1
ATOM 685 C CA . THR A 1 88 ? 6.422 5.359 -7.643 1.00 73.56 88 THR A CA 1
ATOM 686 C C . THR A 1 88 ? 7.537 6.103 -6.905 1.00 73.56 88 THR A C 1
ATOM 688 O O . THR A 1 88 ? 7.236 6.994 -6.117 1.00 73.56 88 THR A O 1
ATOM 691 N N . GLY A 1 89 ? 8.810 5.798 -7.173 1.00 82.75 89 GLY A N 1
ATOM 692 C CA . GLY A 1 89 ? 9.942 6.158 -6.311 1.00 82.75 89 GLY A CA 1
ATOM 693 C C . GLY A 1 89 ? 10.000 5.345 -5.014 1.00 82.75 89 GLY A C 1
ATOM 694 O O . GLY A 1 89 ? 9.185 4.441 -4.818 1.00 82.75 89 GLY A O 1
ATOM 695 N N . TYR A 1 90 ? 10.964 5.657 -4.143 1.00 86.12 90 TYR A N 1
ATOM 696 C CA . TYR A 1 90 ? 11.120 4.984 -2.845 1.00 86.12 90 TYR A CA 1
ATOM 697 C C . TYR A 1 90 ? 9.979 5.325 -1.870 1.00 86.12 90 TYR A C 1
ATOM 699 O O . TYR A 1 90 ? 9.384 6.403 -1.980 1.00 86.12 90 TYR A O 1
ATOM 707 N N . PRO A 1 91 ? 9.639 4.424 -0.928 1.00 88.56 91 PRO A N 1
ATOM 708 C CA . PRO A 1 91 ? 8.665 4.730 0.118 1.00 88.56 91 PRO A CA 1
ATOM 709 C C . PRO A 1 91 ? 9.171 5.892 0.980 1.00 88.56 91 PRO A C 1
ATOM 711 O O . PRO A 1 91 ? 10.339 5.923 1.349 1.00 88.56 91 PRO A O 1
ATOM 714 N N . ILE A 1 92 ? 8.309 6.855 1.297 1.00 87.94 92 ILE A N 1
ATOM 715 C CA . ILE A 1 92 ? 8.616 7.987 2.199 1.00 87.94 92 ILE A CA 1
ATOM 716 C C . ILE A 1 92 ? 7.777 7.948 3.482 1.00 87.94 92 ILE A C 1
ATOM 718 O O . ILE A 1 92 ? 7.877 8.835 4.324 1.00 87.94 92 ILE A O 1
ATOM 722 N N . THR A 1 93 ? 6.908 6.945 3.597 1.00 87.38 93 THR A N 1
ATOM 723 C CA . THR A 1 93 ? 6.185 6.584 4.812 1.00 87.38 93 THR A CA 1
ATOM 724 C C . THR A 1 93 ? 6.136 5.068 4.897 1.00 87.38 93 THR A C 1
ATOM 726 O O . THR A 1 93 ? 6.091 4.393 3.864 1.00 87.38 93 THR A O 1
ATOM 729 N N . ASP A 1 94 ? 6.013 4.530 6.104 1.00 89.00 94 ASP A N 1
ATOM 730 C CA . ASP A 1 94 ? 5.448 3.196 6.272 1.00 89.00 94 ASP A CA 1
ATOM 731 C C . ASP A 1 94 ? 3.951 3.206 5.925 1.00 89.00 94 ASP A C 1
ATOM 733 O O . ASP A 1 94 ? 3.318 4.264 5.801 1.00 89.00 94 ASP A O 1
ATOM 737 N N . ALA A 1 95 ? 3.392 2.024 5.682 1.00 90.88 95 ALA A N 1
ATOM 738 C CA . ALA A 1 95 ? 1.987 1.888 5.334 1.00 90.88 95 ALA A CA 1
ATOM 739 C C . ALA A 1 95 ? 1.094 1.982 6.578 1.00 90.88 95 ALA A C 1
ATOM 741 O O . ALA A 1 95 ? 1.464 1.545 7.664 1.00 90.88 95 ALA A O 1
ATOM 742 N N . TYR A 1 96 ? -0.102 2.541 6.424 1.00 89.50 96 TYR A N 1
ATOM 743 C CA . TYR A 1 96 ? -1.056 2.687 7.520 1.00 89.50 96 TYR A CA 1
ATOM 744 C C . TYR A 1 96 ? -2.495 2.591 7.024 1.00 89.50 96 TYR A C 1
ATOM 746 O O . TYR A 1 96 ? -2.816 2.914 5.878 1.00 89.50 96 TYR A O 1
ATOM 754 N N . TRP A 1 97 ? -3.386 2.154 7.904 1.00 89.81 97 TRP A N 1
ATOM 755 C CA . TRP A 1 97 ? -4.806 2.024 7.620 1.00 89.81 97 TRP A CA 1
ATOM 756 C C . TRP A 1 97 ? -5.567 3.301 7.956 1.00 89.81 97 TRP A C 1
ATOM 758 O O . TRP A 1 97 ? -5.380 3.907 9.013 1.00 89.81 97 TRP A O 1
ATOM 768 N N . ILE A 1 98 ? -6.494 3.671 7.079 1.00 84.81 98 ILE A N 1
ATOM 769 C CA . ILE A 1 98 ? -7.470 4.737 7.302 1.00 84.81 98 ILE A CA 1
ATOM 770 C C . ILE A 1 98 ? -8.878 4.201 7.076 1.00 84.81 98 ILE A C 1
ATOM 772 O O . ILE A 1 98 ? -9.080 3.245 6.329 1.00 84.81 98 ILE A O 1
ATOM 776 N N . ASN A 1 99 ? -9.871 4.860 7.665 1.00 83.19 99 ASN A N 1
ATOM 777 C CA . ASN A 1 99 ? -11.257 4.687 7.249 1.00 83.19 99 ASN A CA 1
ATOM 778 C C . ASN A 1 99 ? -11.712 5.974 6.547 1.00 83.19 99 ASN A C 1
ATOM 780 O O . ASN A 1 99 ? -11.658 7.062 7.129 1.00 83.19 99 ASN A O 1
ATOM 784 N N . THR A 1 100 ? -12.138 5.860 5.293 1.00 74.94 100 THR A N 1
ATOM 785 C CA . THR A 1 100 ? -12.530 6.992 4.447 1.00 74.94 100 THR A CA 1
ATOM 786 C C . THR A 1 100 ? -13.722 6.629 3.572 1.00 74.94 100 THR A C 1
ATOM 788 O O . THR A 1 100 ? -14.073 5.463 3.435 1.00 74.94 100 THR A O 1
ATOM 791 N N . TRP A 1 101 ? -14.365 7.625 2.976 1.00 73.19 101 TRP A N 1
ATOM 792 C CA . TRP A 1 101 ? -15.452 7.386 2.034 1.00 73.19 101 TRP A CA 1
ATOM 793 C C . TRP A 1 101 ? -14.887 7.024 0.660 1.00 73.19 101 TRP A C 1
ATOM 795 O O . TRP A 1 101 ? -14.169 7.822 0.059 1.00 73.19 101 TRP A O 1
ATOM 805 N N . VAL A 1 102 ? -15.249 5.847 0.155 1.00 73.12 102 VAL A N 1
ATOM 806 C CA . VAL A 1 102 ? -14.950 5.373 -1.202 1.00 73.12 102 VAL A CA 1
ATOM 807 C C . VAL A 1 102 ? -16.286 5.115 -1.886 1.00 73.12 102 VAL A C 1
ATOM 809 O O . VAL A 1 102 ? -17.095 4.345 -1.384 1.00 73.12 102 VAL A O 1
ATOM 812 N N . THR A 1 103 ? -16.571 5.815 -2.987 1.00 73.31 103 THR A N 1
ATOM 813 C CA . THR A 1 103 ? -17.838 5.672 -3.743 1.00 73.31 103 THR A CA 1
ATOM 814 C C . THR A 1 103 ? -19.104 5.797 -2.869 1.00 73.31 103 THR A C 1
ATOM 816 O O . THR A 1 103 ? -20.130 5.181 -3.132 1.00 73.31 103 THR A O 1
ATOM 819 N N . GLY A 1 104 ? -19.051 6.614 -1.811 1.00 73.62 104 GLY A N 1
ATOM 820 C CA . GLY A 1 104 ? -20.182 6.811 -0.896 1.00 73.62 104 GLY A CA 1
ATOM 821 C C . GLY A 1 104 ? -20.338 5.740 0.189 1.00 73.62 104 GLY A C 1
ATOM 822 O O . GLY A 1 104 ? -21.315 5.792 0.928 1.00 73.62 104 GLY A O 1
ATOM 823 N N . GLU A 1 105 ? -19.372 4.833 0.348 1.00 76.44 105 GLU A N 1
ATOM 824 C CA . GLU A 1 105 ? -19.316 3.860 1.442 1.00 76.44 105 GLU A CA 1
ATOM 825 C C . GLU A 1 105 ? -18.105 4.116 2.347 1.00 76.44 105 GLU A C 1
ATOM 827 O O . GLU A 1 105 ? -16.984 4.340 1.878 1.00 76.44 105 GLU A O 1
ATOM 832 N N . TYR A 1 106 ? -18.320 4.086 3.664 1.00 79.88 106 TYR A N 1
ATOM 833 C CA . TYR A 1 106 ? -17.238 4.234 4.631 1.00 79.88 106 TYR A CA 1
ATOM 834 C C . TYR A 1 106 ? -16.398 2.955 4.675 1.00 79.88 106 TYR A C 1
ATOM 836 O O . TYR A 1 106 ? -16.811 1.934 5.218 1.00 79.88 106 TYR A O 1
ATOM 844 N N . THR A 1 107 ? -15.213 3.029 4.081 1.00 81.12 107 THR A N 1
ATOM 845 C CA . THR A 1 107 ? -14.381 1.886 3.720 1.00 81.12 107 THR A CA 1
ATOM 846 C C . THR A 1 107 ? -13.012 1.990 4.376 1.00 81.12 107 THR A C 1
ATOM 848 O O . THR A 1 107 ? -12.428 3.073 4.489 1.00 81.12 107 THR A O 1
ATOM 851 N N . ARG A 1 108 ? -12.480 0.842 4.799 1.00 86.94 108 ARG A N 1
ATOM 852 C CA . ARG A 1 108 ? -11.102 0.733 5.272 1.00 86.94 108 ARG A CA 1
ATOM 853 C C . ARG A 1 108 ? -10.146 0.627 4.088 1.00 86.94 108 ARG A C 1
ATOM 855 O O . ARG A 1 108 ? -10.292 -0.266 3.258 1.00 86.94 108 ARG A O 1
ATOM 862 N N . VAL A 1 109 ? -9.164 1.518 4.053 1.00 88.19 109 VAL A N 1
ATOM 863 C CA . VAL A 1 109 ? -8.190 1.646 2.968 1.00 88.19 109 VAL A CA 1
ATOM 864 C C . VAL A 1 109 ? -6.793 1.693 3.568 1.00 88.19 109 VAL A C 1
ATOM 866 O O . VAL A 1 109 ? -6.546 2.442 4.513 1.00 88.19 109 VAL A O 1
ATOM 869 N N . LEU A 1 110 ? -5.879 0.895 3.031 1.00 91.38 110 LEU A N 1
ATOM 870 C CA . LEU A 1 110 ? -4.460 0.997 3.346 1.00 91.38 110 LEU A CA 1
ATOM 871 C C . LEU A 1 110 ? -3.841 2.084 2.473 1.00 91.38 110 LEU A C 1
ATOM 873 O O . LEU A 1 110 ? -4.112 2.133 1.274 1.00 91.38 110 LEU A O 1
ATOM 877 N N . VAL A 1 111 ? -2.999 2.930 3.053 1.00 89.88 111 VAL A N 1
ATOM 878 C CA . VAL A 1 111 ? -2.323 4.028 2.362 1.00 89.88 111 VAL A CA 1
ATOM 879 C C . VAL A 1 111 ? -0.825 3.923 2.594 1.00 89.88 111 VAL A C 1
ATOM 881 O O . VAL A 1 111 ? -0.378 3.669 3.710 1.00 89.88 111 VAL A O 1
ATOM 884 N N . GLN A 1 112 ? -0.047 4.159 1.543 1.00 90.12 112 GLN A N 1
ATOM 885 C CA . GLN A 1 112 ? 1.390 4.374 1.657 1.00 90.12 112 GLN A CA 1
ATOM 886 C C . GLN A 1 112 ? 1.846 5.426 0.655 1.00 90.12 112 GLN A C 1
ATOM 888 O O . GLN A 1 112 ? 1.425 5.406 -0.503 1.00 90.12 112 GLN A O 1
ATOM 893 N N . CYS A 1 113 ? 2.711 6.341 1.086 1.00 87.31 113 CYS A N 1
ATOM 894 C CA . CYS A 1 113 ? 3.263 7.366 0.216 1.00 87.31 113 CYS A CA 1
ATOM 895 C C . CYS A 1 113 ? 4.696 7.042 -0.206 1.00 87.31 113 CYS A C 1
ATOM 897 O O . CYS A 1 113 ? 5.533 6.621 0.589 1.00 87.31 113 CYS A O 1
ATOM 899 N N . PHE A 1 114 ? 4.960 7.279 -1.486 1.00 87.25 114 PHE A N 1
ATOM 900 C CA . PHE A 1 114 ? 6.250 7.159 -2.149 1.00 87.25 114 PHE A CA 1
ATOM 901 C C . PHE A 1 114 ? 6.625 8.522 -2.739 1.00 87.25 114 PHE A C 1
ATOM 903 O O . PHE A 1 114 ? 5.778 9.411 -2.848 1.00 87.25 114 PHE A O 1
ATOM 910 N N . GLU A 1 115 ? 7.875 8.692 -3.164 1.00 84.06 115 GLU A N 1
ATOM 911 C CA . GLU A 1 115 ? 8.386 9.970 -3.690 1.00 84.06 115 GLU A CA 1
ATOM 912 C C . GLU A 1 115 ? 7.519 10.588 -4.805 1.00 84.06 115 GLU A C 1
ATOM 914 O O . GLU A 1 115 ? 7.455 11.809 -4.928 1.00 84.06 115 GLU A O 1
ATOM 919 N N . ARG A 1 116 ? 6.876 9.767 -5.650 1.00 82.50 116 ARG A N 1
ATOM 920 C CA . ARG A 1 116 ? 6.125 10.229 -6.835 1.00 82.50 116 ARG A CA 1
ATOM 921 C C . ARG A 1 116 ? 4.622 9.999 -6.743 1.00 82.50 116 ARG A C 1
ATOM 923 O O . ARG A 1 116 ? 3.874 10.638 -7.481 1.00 82.50 116 ARG A O 1
ATOM 930 N N . ARG A 1 117 ? 4.165 9.064 -5.907 1.00 82.25 117 ARG A N 1
ATOM 931 C CA . ARG A 1 117 ? 2.751 8.668 -5.792 1.00 82.25 117 ARG A CA 1
ATOM 932 C C . ARG A 1 117 ? 2.464 8.158 -4.389 1.00 82.25 117 ARG A C 1
ATOM 934 O O . ARG A 1 117 ? 3.321 7.528 -3.788 1.00 82.25 117 ARG A O 1
ATOM 941 N N . CYS A 1 118 ? 1.239 8.334 -3.910 1.00 84.88 118 CYS A N 1
ATOM 942 C CA . CYS A 1 118 ? 0.732 7.473 -2.847 1.00 84.88 118 CYS A CA 1
ATOM 943 C C . CYS A 1 118 ? -0.093 6.348 -3.485 1.00 84.88 118 CYS A C 1
ATOM 945 O O . CYS A 1 118 ? -0.773 6.567 -4.493 1.00 84.88 118 CYS A O 1
ATOM 947 N N . LEU A 1 119 ? 0.009 5.149 -2.926 1.00 87.81 119 LEU A N 1
ATOM 948 C CA . LEU A 1 119 ? -0.786 3.992 -3.308 1.00 87.81 119 LEU A CA 1
ATOM 949 C C . LEU A 1 119 ? -1.870 3.764 -2.262 1.00 87.81 119 LEU A C 1
ATOM 951 O O . LEU A 1 119 ? -1.652 3.983 -1.067 1.00 87.81 119 LEU A O 1
ATOM 955 N N . THR A 1 120 ? -3.033 3.319 -2.725 1.00 89.19 120 THR A N 1
ATOM 956 C CA . THR A 1 120 ? -4.137 2.906 -1.859 1.00 89.19 120 THR A CA 1
ATOM 957 C C . THR A 1 120 ? -4.528 1.470 -2.143 1.00 89.19 120 THR A C 1
ATOM 959 O O . THR A 1 120 ? -4.604 1.084 -3.309 1.00 89.19 120 THR A O 1
ATOM 962 N N . TYR A 1 121 ? -4.788 0.691 -1.094 1.00 89.94 121 TYR A N 1
ATOM 963 C CA . TYR A 1 121 ? -5.297 -0.672 -1.196 1.00 89.94 121 TYR A CA 1
ATOM 964 C C . TYR A 1 121 ? -6.653 -0.800 -0.503 1.00 89.94 121 TYR A C 1
ATOM 966 O O . TYR A 1 121 ? -6.782 -0.537 0.695 1.00 89.94 121 TYR A O 1
ATOM 974 N N . THR A 1 122 ? -7.651 -1.227 -1.274 1.00 90.06 122 THR A N 1
ATOM 975 C CA . THR A 1 122 ? -9.024 -1.461 -0.824 1.00 90.06 122 THR A CA 1
ATOM 976 C C . THR A 1 122 ? -9.351 -2.947 -1.006 1.00 90.06 122 THR A C 1
ATOM 978 O O . THR A 1 122 ? -9.687 -3.369 -2.114 1.00 90.06 122 THR A O 1
ATOM 981 N N . PRO A 1 123 ? -9.255 -3.772 0.051 1.00 86.69 123 PRO A N 1
ATOM 982 C CA . PRO A 1 123 ? -9.440 -5.222 -0.054 1.00 86.69 123 PRO A CA 1
ATOM 983 C C . PRO A 1 123 ? -10.834 -5.650 -0.530 1.00 86.69 123 PRO A C 1
ATOM 985 O O . PRO A 1 123 ? -10.975 -6.743 -1.075 1.00 86.69 123 PRO A O 1
ATOM 988 N N . SER A 1 124 ? -11.854 -4.804 -0.342 1.00 84.06 124 SER A N 1
ATOM 989 C CA . SER A 1 124 ? -13.221 -5.043 -0.821 1.00 84.06 124 SER A CA 1
ATOM 990 C C . SER A 1 124 ? -13.398 -4.822 -2.328 1.00 84.06 124 SER A C 1
ATOM 992 O O . SER A 1 124 ? -14.424 -5.225 -2.877 1.00 84.06 124 SER A O 1
ATOM 994 N N . ASN A 1 125 ? -12.425 -4.217 -3.019 1.00 81.50 125 ASN A N 1
ATOM 995 C CA . ASN A 1 125 ? -12.494 -4.051 -4.468 1.00 81.50 125 ASN A CA 1
ATOM 996 C C . ASN A 1 125 ? -12.327 -5.404 -5.195 1.00 81.50 125 ASN A C 1
ATOM 998 O O . ASN A 1 125 ? -11.661 -6.311 -4.686 1.00 81.50 125 ASN A O 1
ATOM 1002 N N . PRO A 1 126 ? -12.868 -5.541 -6.422 1.00 78.38 126 PRO A N 1
ATOM 1003 C CA . PRO A 1 126 ? -12.653 -6.723 -7.255 1.00 78.38 126 PRO A CA 1
ATOM 1004 C C . PRO A 1 126 ? -11.167 -7.003 -7.513 1.00 78.38 126 PRO A C 1
ATOM 1006 O O . PRO A 1 126 ? -10.365 -6.071 -7.623 1.00 78.38 126 PRO A O 1
ATOM 1009 N N . ASP A 1 127 ? -10.813 -8.281 -7.672 1.00 74.81 127 ASP A N 1
ATOM 1010 C CA . ASP A 1 127 ? -9.444 -8.695 -7.997 1.00 74.81 127 ASP A CA 1
ATOM 1011 C C . ASP A 1 127 ? -8.917 -7.967 -9.245 1.00 74.81 127 ASP A C 1
ATOM 1013 O O . ASP A 1 127 ? -9.653 -7.695 -10.196 1.00 74.81 127 ASP A O 1
ATOM 1017 N N . GLY A 1 128 ? -7.643 -7.573 -9.204 1.00 70.38 128 GLY A N 1
ATOM 1018 C CA . GLY A 1 128 ? -7.020 -6.720 -10.224 1.00 70.38 128 GLY A CA 1
ATOM 1019 C C . GLY A 1 128 ? -7.329 -5.218 -10.106 1.00 70.38 128 GLY A C 1
ATOM 1020 O O . GLY A 1 128 ? -6.704 -4.428 -10.804 1.00 70.38 128 GLY A O 1
ATOM 1021 N N . ARG A 1 129 ? -8.242 -4.795 -9.215 1.00 72.56 129 ARG A N 1
ATOM 1022 C CA . ARG A 1 129 ? -8.569 -3.37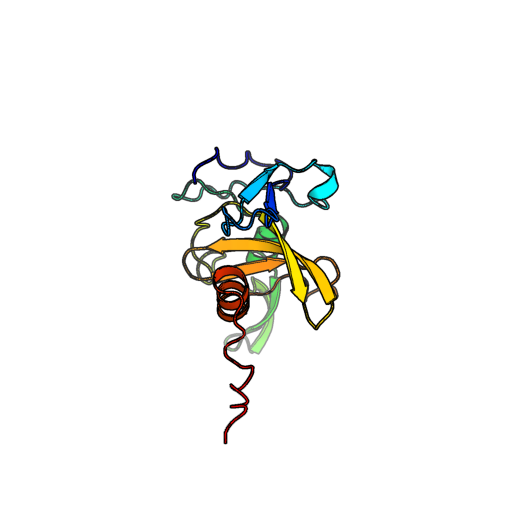6 -8.931 1.00 72.56 129 ARG A CA 1
ATOM 1023 C C . ARG A 1 129 ? -8.435 -2.996 -7.453 1.00 72.56 129 ARG A C 1
ATOM 1025 O O . ARG A 1 129 ? -8.992 -1.999 -7.003 1.00 72.56 129 ARG A O 1
ATOM 1032 N N . LYS A 1 130 ? -7.720 -3.811 -6.679 1.00 84.31 130 LYS A N 1
ATOM 1033 C CA . LYS A 1 130 ? -7.525 -3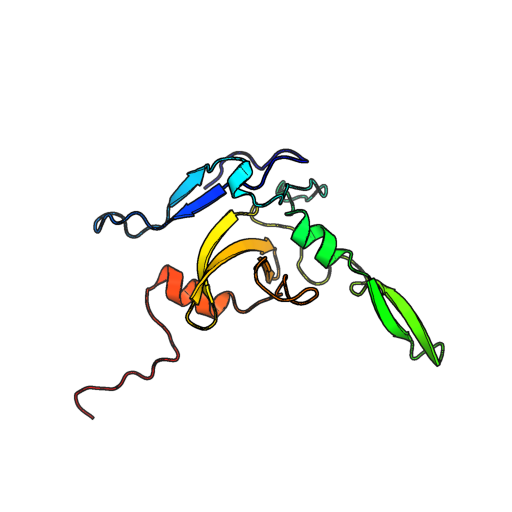.585 -5.242 1.00 84.31 130 LYS A CA 1
ATOM 1034 C C . LYS A 1 130 ? -6.499 -2.505 -4.935 1.00 84.31 130 LYS A C 1
ATOM 1036 O O . LYS A 1 130 ? -6.633 -1.862 -3.904 1.00 84.31 130 LYS A O 1
ATOM 1041 N N . VAL A 1 131 ? -5.507 -2.308 -5.805 1.00 81.44 131 VAL A N 1
ATOM 1042 C CA . VAL A 1 131 ? -4.480 -1.270 -5.655 1.00 81.44 131 VAL A CA 1
ATOM 1043 C C . VAL A 1 131 ? -4.716 -0.171 -6.679 1.00 81.44 131 VAL A C 1
ATOM 1045 O O . VAL A 1 131 ? -4.843 -0.443 -7.872 1.00 81.44 131 VAL A O 1
ATOM 1048 N N . GLU A 1 132 ? -4.744 1.073 -6.215 1.00 80.31 132 GLU A N 1
ATOM 1049 C CA . GLU A 1 132 ? -4.930 2.247 -7.060 1.00 80.31 132 GLU A CA 1
ATOM 1050 C C . GLU A 1 132 ? -3.739 3.200 -6.929 1.00 80.31 132 GLU A C 1
ATOM 1052 O O . GLU A 1 132 ? -3.291 3.545 -5.833 1.00 80.31 132 GLU A O 1
ATOM 1057 N N . MET A 1 133 ? -3.235 3.651 -8.080 1.00 68.81 133 MET A N 1
ATOM 1058 C CA . MET A 1 133 ? -2.128 4.603 -8.195 1.00 68.81 133 MET A CA 1
ATOM 1059 C C . MET A 1 133 ? -2.645 6.043 -8.322 1.00 68.81 133 MET A C 1
ATOM 1061 O O . MET A 1 133 ? -2.212 6.780 -9.209 1.00 68.81 133 MET A O 1
ATOM 1065 N N . GLY A 1 134 ? -3.574 6.436 -7.449 1.00 60.34 134 GLY A N 1
ATOM 1066 C CA . GLY A 1 134 ? -3.885 7.841 -7.192 1.00 60.34 134 GLY A CA 1
ATOM 1067 C C . GLY A 1 134 ? -5.299 8.320 -7.527 1.00 60.34 134 GLY A C 1
ATOM 1068 O O . GLY A 1 134 ? -5.633 8.549 -8.683 1.00 60.34 134 GLY A O 1
ATOM 1069 N N . ASN A 1 135 ? -6.024 8.696 -6.468 1.00 54.44 135 ASN A N 1
ATOM 1070 C CA . ASN A 1 135 ? -6.725 9.985 -6.399 1.00 54.44 135 ASN A CA 1
ATOM 1071 C C . ASN A 1 135 ? -6.529 10.649 -5.009 1.00 54.44 135 ASN A C 1
ATOM 1073 O O . ASN A 1 135 ? -7.421 11.294 -4.457 1.00 54.44 135 ASN A O 1
ATOM 1077 N N . ILE A 1 136 ? -5.337 10.466 -4.406 1.00 60.16 136 ILE A N 1
ATOM 1078 C CA . ILE A 1 136 ? -5.027 10.924 -3.037 1.00 60.16 136 ILE A CA 1
ATOM 1079 C C . ILE A 1 136 ? -5.145 12.442 -2.894 1.00 60.16 136 ILE A C 1
ATOM 1081 O O . ILE A 1 136 ? -5.576 12.885 -1.844 1.00 60.16 136 ILE A O 1
ATOM 1085 N N . GLY A 1 137 ? -4.822 13.254 -3.907 1.00 56.53 137 GLY A N 1
ATOM 1086 C CA . GLY A 1 137 ? -4.843 14.720 -3.771 1.00 56.53 137 GLY A CA 1
ATOM 1087 C C . GLY A 1 137 ? -6.200 15.278 -3.319 1.00 56.53 137 GLY A C 1
ATOM 1088 O O . GLY A 1 137 ? -6.253 16.123 -2.428 1.00 56.53 137 GLY A O 1
ATOM 1089 N N . GLN A 1 138 ? -7.301 14.752 -3.864 1.00 57.00 138 GLN A N 1
ATOM 1090 C CA . GLN A 1 138 ? -8.661 15.169 -3.510 1.00 57.00 138 GLN A CA 1
ATOM 1091 C C . GLN A 1 138 ? -9.105 14.644 -2.139 1.00 57.00 138 GLN A C 1
ATOM 1093 O O . GLN A 1 138 ? -9.667 15.394 -1.340 1.00 57.00 138 GLN A O 1
ATOM 1098 N N . HIS A 1 139 ? -8.810 13.378 -1.835 1.00 57.34 139 HIS A N 1
ATOM 1099 C CA . HIS A 1 139 ? -9.139 12.784 -0.538 1.00 57.34 139 HIS A CA 1
ATOM 1100 C C . HIS A 1 139 ? -8.271 13.339 0.597 1.00 57.34 139 HIS A C 1
ATOM 1102 O O . HIS A 1 139 ? -8.789 13.561 1.684 1.00 57.34 139 HIS A O 1
ATOM 1108 N N . TYR A 1 140 ? -6.990 13.619 0.349 1.00 56.28 140 TYR A N 1
ATOM 1109 C CA . TYR A 1 140 ? -6.072 14.288 1.272 1.00 56.28 140 TYR A CA 1
ATOM 1110 C C . TYR A 1 140 ? -6.540 15.708 1.566 1.00 56.28 140 TYR A C 1
ATOM 1112 O O . TYR A 1 140 ? -6.584 16.100 2.7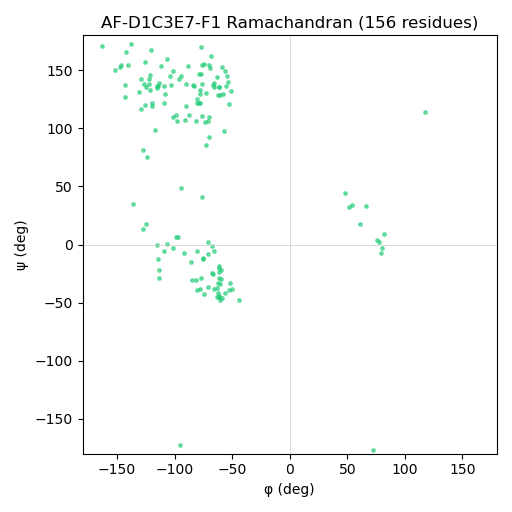27 1.00 56.28 140 TYR A O 1
ATOM 1120 N N . TYR A 1 141 ? -6.934 16.466 0.539 1.00 50.94 141 TYR A N 1
ATOM 1121 C CA . TYR A 1 141 ? -7.467 17.813 0.723 1.00 50.94 141 TYR A CA 1
ATOM 1122 C C . TYR A 1 141 ? -8.743 17.794 1.580 1.00 50.94 141 TYR A C 1
ATOM 1124 O O . TYR A 1 141 ? -8.815 18.502 2.583 1.00 50.94 141 TYR A O 1
ATOM 1132 N N . TYR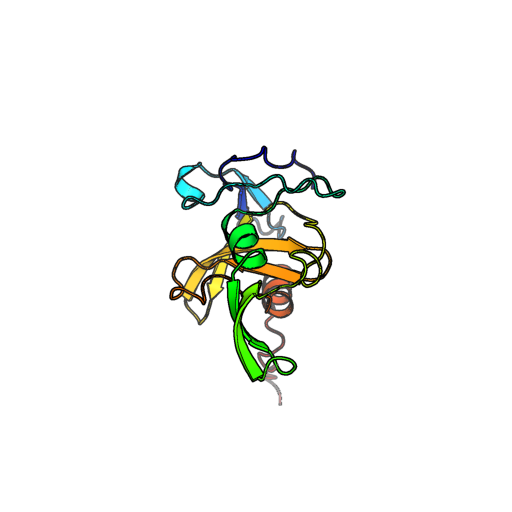 A 1 142 ? -9.694 16.906 1.271 1.00 59.78 142 TYR A N 1
ATOM 1133 C CA . TYR A 1 142 ? -10.894 16.716 2.091 1.00 59.78 142 TYR A CA 1
ATOM 1134 C C . TYR A 1 142 ? -10.576 16.236 3.516 1.00 59.78 142 TYR A C 1
ATOM 1136 O O . TYR A 1 142 ? -11.139 16.736 4.483 1.00 59.78 142 TYR A O 1
ATOM 1144 N N . TRP A 1 143 ? -9.642 15.302 3.683 1.00 58.78 143 TRP A N 1
ATOM 1145 C CA . TRP A 1 143 ? -9.218 14.786 4.988 1.00 58.78 143 TRP A CA 1
ATOM 1146 C C . TRP A 1 143 ? -8.513 15.852 5.839 1.00 58.78 143 TRP A C 1
ATOM 1148 O O . TRP A 1 143 ? -8.730 15.916 7.050 1.00 58.78 143 TRP A O 1
ATOM 1158 N N . ARG A 1 144 ? -7.692 16.707 5.214 1.00 51.62 144 ARG A N 1
ATOM 1159 C CA . ARG A 1 144 ? -6.900 17.736 5.894 1.00 51.62 144 ARG A CA 1
ATOM 1160 C C . ARG A 1 144 ? -7.714 18.983 6.225 1.00 51.62 144 ARG A C 1
ATOM 1162 O O . ARG A 1 144 ? -7.496 19.557 7.289 1.00 51.62 144 ARG A O 1
ATOM 1169 N N . TYR A 1 145 ? -8.606 19.401 5.330 1.00 62.56 145 TYR A N 1
ATOM 1170 C CA . TYR A 1 145 ? -9.321 20.678 5.428 1.00 62.56 145 TYR A CA 1
ATOM 1171 C C . TYR A 1 145 ? -10.831 20.527 5.642 1.00 62.56 145 TYR A C 1
ATOM 1173 O O . TYR A 1 145 ? -11.488 21.490 6.012 1.00 62.56 145 TYR A O 1
ATOM 1181 N N . GLY A 1 146 ? -11.396 19.329 5.470 1.00 57.31 146 GLY A N 1
ATOM 1182 C CA . GLY A 1 146 ? -12.837 19.085 5.600 1.00 57.31 146 GLY A CA 1
ATOM 1183 C C . GLY A 1 146 ? -13.672 19.572 4.411 1.00 57.31 146 GLY A C 1
ATOM 1184 O O . GLY A 1 146 ? -14.893 19.451 4.448 1.00 57.31 146 GLY A O 1
ATOM 1185 N N . GLU A 1 147 ? -13.037 20.089 3.358 1.00 59.19 147 GLU A N 1
ATOM 1186 C CA . GLU A 1 147 ? -13.694 20.705 2.203 1.00 59.19 147 GLU A CA 1
ATOM 1187 C C . GLU A 1 147 ? -13.568 19.826 0.956 1.00 59.19 147 GLU A C 1
ATOM 1189 O O . GLU A 1 147 ? -12.503 19.273 0.670 1.00 59.19 147 GLU A O 1
ATOM 1194 N N . LYS A 1 148 ? -14.660 19.680 0.199 1.00 56.81 148 LYS A N 1
ATOM 1195 C CA . LYS A 1 148 ? -14.642 19.030 -1.115 1.00 56.81 148 LYS A CA 1
ATOM 1196 C C . LYS A 1 148 ? -14.567 20.117 -2.189 1.00 56.81 148 LYS A C 1
ATOM 1198 O O . LYS A 1 148 ? -15.582 20.749 -2.458 1.00 56.81 148 LYS A O 1
ATOM 1203 N N . PRO A 1 149 ? -13.422 20.328 -2.856 1.00 51.16 149 PRO A N 1
ATOM 1204 C CA . PRO A 1 149 ? -13.240 21.449 -3.784 1.00 51.16 149 PRO A CA 1
ATOM 1205 C C . PRO A 1 149 ? -14.091 21.375 -5.070 1.00 51.16 149 PRO A C 1
ATOM 1207 O O . PRO A 1 149 ? -14.014 22.273 -5.901 1.00 51.16 149 PRO A O 1
ATOM 1210 N N . TRP A 1 150 ? -14.883 20.312 -5.258 1.00 53.28 150 TRP A N 1
ATOM 1211 C CA . TRP A 1 150 ? -15.825 20.136 -6.373 1.00 53.28 150 TRP A CA 1
ATOM 1212 C C . TRP A 1 150 ? -17.301 20.230 -5.961 1.00 53.28 150 TRP A C 1
ATOM 1214 O O . TRP A 1 150 ? -18.172 20.175 -6.830 1.00 53.28 150 TRP A O 1
ATOM 1224 N N . GLU A 1 151 ? -17.613 20.349 -4.667 1.00 54.06 151 GLU A N 1
ATOM 1225 C CA . GLU A 1 151 ? -18.923 20.867 -4.283 1.00 54.06 151 GLU A CA 1
ATOM 1226 C C . GLU A 1 151 ? -18.881 22.350 -4.647 1.00 54.06 151 GLU A C 1
ATOM 1228 O O . GLU A 1 151 ? -18.149 23.131 -4.041 1.00 54.06 151 GLU A O 1
ATOM 1233 N N . ALA A 1 152 ? -19.583 22.719 -5.724 1.00 47.72 152 ALA A N 1
ATOM 1234 C CA . ALA A 1 152 ? -19.742 24.118 -6.075 1.00 47.72 152 ALA A CA 1
ATOM 1235 C C . ALA A 1 152 ? -20.232 24.845 -4.822 1.00 47.72 152 ALA A C 1
ATOM 1237 O O . ALA A 1 152 ? -21.164 24.365 -4.171 1.00 47.72 152 ALA A O 1
ATOM 1238 N N . VAL A 1 153 ? -19.609 25.975 -4.483 1.00 52.84 153 VAL A N 1
ATOM 1239 C CA . VAL A 1 153 ? -20.190 26.908 -3.522 1.00 52.84 153 VAL A CA 1
ATOM 1240 C C . VAL A 1 153 ? -21.558 27.267 -4.091 1.00 52.84 153 VAL A C 1
ATOM 1242 O O . VAL A 1 153 ? -21.662 28.075 -5.010 1.00 52.84 153 VAL A O 1
ATOM 1245 N N . THR A 1 154 ? -22.615 26.607 -3.622 1.00 52.28 154 THR A N 1
ATOM 1246 C CA . THR A 1 154 ? -23.965 27.113 -3.808 1.00 52.28 154 THR A CA 1
ATOM 1247 C C . THR A 1 154 ? -24.021 28.323 -2.906 1.00 52.28 154 THR A C 1
ATOM 1249 O O . THR A 1 154 ? -24.231 28.189 -1.699 1.00 52.28 154 THR A O 1
ATOM 1252 N N . ASP A 1 155 ? -23.711 29.484 -3.473 1.00 48.56 155 ASP A N 1
ATOM 1253 C CA . ASP A 1 155 ? -23.943 30.748 -2.805 1.00 48.56 155 ASP A CA 1
ATOM 1254 C C . ASP A 1 155 ? -25.417 30.766 -2.369 1.00 48.56 155 ASP A C 1
ATOM 1256 O O . ASP A 1 155 ? -26.302 30.626 -3.221 1.00 48.56 155 ASP A O 1
ATOM 1260 N N . PRO A 1 156 ? -25.732 30.898 -1.069 1.00 49.47 156 PRO A N 1
ATOM 1261 C CA . PRO A 1 156 ? -27.109 31.101 -0.645 1.00 49.47 156 PRO A CA 1
ATOM 1262 C C . PRO A 1 156 ? -27.686 32.447 -1.124 1.00 49.47 156 PRO A C 1
ATOM 1264 O O . PRO A 1 156 ? -28.868 32.692 -0.901 1.00 49.47 156 PRO A O 1
ATOM 1267 N N . ASN A 1 157 ? -26.885 33.317 -1.753 1.00 42.28 157 ASN A N 1
ATOM 1268 C CA . ASN A 1 157 ? -27.232 34.687 -2.129 1.00 42.28 157 ASN A CA 1
ATOM 1269 C C . ASN A 1 157 ? -26.990 35.072 -3.606 1.00 42.28 157 ASN A C 1
ATOM 1271 O O . ASN A 1 157 ? -27.155 36.251 -3.919 1.00 42.28 157 ASN A O 1
ATOM 1275 N N . GLY A 1 158 ? -26.740 34.116 -4.511 1.00 37.59 158 GLY A N 1
ATOM 1276 C CA . GLY A 1 158 ? -26.823 34.335 -5.969 1.00 37.59 158 GLY A CA 1
ATOM 1277 C C . GLY A 1 158 ? -25.530 34.716 -6.681 1.00 37.59 158 GLY A C 1
ATOM 1278 O O . GLY A 1 158 ? -24.953 35.777 -6.365 1.00 37.59 158 GLY A O 1
#

Radius of gyration: 18.3 Å; Cα contacts (8 Å, |Δi|>4): 273; chains: 1; bounding box: 45×47×54 Å

Nearest PDB structures (foldseek):
  3k0f-assembly1_C  TM=3.316E-01  e=1.906E+00  Synechococcus elongatus PCC 7942 = FACHB-805
  4tle-assembly1_D  TM=3.595E-01  e=2.551E+00  Synechococcus elongatus PCC 7942 = FACHB-805

pLDDT: mean 74.57, std 14.28, range [37.59, 95.38]

Solvent-accessible surface area (backbone atoms only — not comparable to full-atom values): 9362 Å² total; per-residue (Å²): 140,82,71,84,59,70,53,69,65,36,54,44,21,36,31,54,41,77,56,94,42,91,91,46,84,57,70,40,81,43,81,57,51,60,80,74,16,75,84,34,23,25,33,69,76,79,40,96,70,64,24,23,40,38,41,70,56,51,50,58,38,66,33,65,40,80,41,80,38,82,90,75,76,41,80,40,82,40,60,77,40,97,45,56,46,76,79,27,40,56,37,77,32,55,48,33,34,35,75,46,76,52,98,87,39,85,37,69,33,37,39,33,39,25,74,70,37,46,42,38,37,31,84,88,42,59,89,97,57,29,67,42,89,61,72,54,71,63,55,48,45,27,72,74,70,72,48,60,93,79,62,72,84,75,61,97,79,120

Organism: Sphaerobacter thermophilus (strain ATCC 49802 / DSM 20745 / KCCM 41009 / NCIMB 13125 / S 6022) (NCBI:txid479434)

Sequence (158 aa):
MDDAPYEDGEPVSWYLVKISDPSNPHMTMISGTPDQAQGVTAVDVGAPTHHTVASVFWEFMNSRGTLYDEAADQYVDDRLWANPFYATGYPITDAYWINTWVTGEYTRVLVQCFERRCLTYTPSNPDGRKVEMGNIGQHYYYWRYGEKPWEAVTDPNG

Mean predicted aligned error: 11.01 Å

Secondary structure (DSSP, 8-state):
--PPPPPTT-B--EEEEE---TT--SEEEEE--GGGGTT-BEE----TT---EEHHHHHHHT-EEEEEETTTTEEEEEESSSSHHHHH-SBSS--EEEEEEETTEEEEEEEEEBSS-EEEE-TTSPTT-SEES--HHHHHHHHHHS--TTS----TT-

Foldseek 3Di:
DDDPAFDAFAQQFKAFAQDPDPVDRHTDIDGGDSVNSVNWGWHCPVFPLNHTEIPVLVCVLQDWDFDQDPVVRDTDTGGPHPHSCPQAHTWNHYKYWYFDADPNDGFIWIWTHHPHFIKIAGPPDDPPPRIDGDPCVQRVCCSVPVDRPPPPPPPPPD